Protein AF-A0AAW6HT88-F1 (afdb_monomer_lite)

Sequence (86 aa):
MNGYERPRGDDVRNSEAAVVRKVVRRLPDGFYGFVQDGNIVYEIHPADIREALRWIEHLAQKTWITKHHLEQFACIAADTFEMRRQ

Radius of gyration: 19.93 Å; chains: 1; bounding box: 38×36×65 Å

Secondary structure (DSSP, 8-state):
-----PPP---SS-SSTTS---SEEEPGGG-EEEEETTEEEEEE--SSHHHHHHHHHHHTT-TT--HHHHHHHHHHHHHHHHGGG-

Foldseek 3Di:
DDDDDDDDDDDDDDPVVPPPPLQWDQDPPQKIFGDDPRDRPDIDHDPAPVSLVVVLVVLVPDPPDDPSSSVSSNVVRCVVHVVVVD

pLDDT: mean 73.88, std 17.61, range [39.25, 90.81]

Structure (mmCIF, N/CA/C/O backbone):
data_AF-A0AAW6HT88-F1
#
_entry.id   AF-A0AAW6HT88-F1
#
loop_
_atom_site.group_PDB
_atom_site.id
_atom_site.type_symbol
_atom_site.label_atom_id
_atom_site.label_alt_id
_atom_site.label_comp_id
_atom_site.label_asym_id
_atom_site.label_entity_id
_atom_site.label_seq_id
_atom_site.pdbx_PDB_ins_code
_atom_site.Cartn_x
_atom_site.Cartn_y
_atom_site.Cartn_z
_atom_site.occupancy
_atom_site.B_iso_or_equiv
_atom_site.auth_seq_id
_atom_site.auth_comp_id
_atom_site.auth_asym_id
_atom_site.auth_atom_id
_atom_site.pdbx_PDB_model_num
ATOM 1 N N . MET A 1 1 ? -19.139 -26.130 52.054 1.00 48.50 1 MET A N 1
ATOM 2 C CA . MET A 1 1 ? -18.067 -25.108 52.105 1.00 48.50 1 MET A CA 1
ATOM 3 C C . MET A 1 1 ? -16.792 -25.733 51.562 1.00 48.50 1 MET A C 1
ATOM 5 O O . MET A 1 1 ? -16.606 -26.918 51.804 1.00 48.50 1 MET A O 1
ATOM 9 N N . ASN A 1 2 ? -15.963 -24.925 50.887 1.00 40.84 2 ASN A N 1
ATOM 10 C CA . ASN A 1 2 ? -14.750 -25.262 50.114 1.00 40.84 2 ASN A CA 1
ATOM 11 C C . ASN A 1 2 ? -15.054 -25.801 48.708 1.00 40.84 2 ASN A C 1
ATOM 13 O O . ASN A 1 2 ? -15.757 -26.789 48.575 1.00 40.84 2 ASN A O 1
ATOM 17 N N . GLY A 1 3 ? -14.595 -25.220 47.605 1.00 39.66 3 GLY A N 1
ATOM 18 C CA . GLY A 1 3 ? -13.776 -24.035 47.362 1.00 39.66 3 GLY A CA 1
ATOM 19 C C . GLY A 1 3 ? -13.474 -24.054 45.862 1.00 39.66 3 GLY A C 1
ATOM 20 O O . GLY A 1 3 ? -12.960 -25.045 45.360 1.00 39.66 3 GLY A O 1
ATOM 21 N N . TYR A 1 4 ? -13.883 -23.022 45.123 1.00 52.34 4 TYR A N 1
ATOM 22 C CA . TYR A 1 4 ? -13.549 -22.890 43.705 1.00 52.34 4 TYR A CA 1
ATOM 23 C C . TYR A 1 4 ? -12.046 -22.616 43.570 1.00 52.34 4 TYR A C 1
ATOM 25 O O . TYR A 1 4 ? -11.617 -21.470 43.718 1.00 52.34 4 TYR A O 1
ATOM 33 N N . GLU A 1 5 ? -11.250 -23.633 43.255 1.00 51.41 5 GLU A N 1
ATOM 34 C CA . GLU A 1 5 ? -9.899 -23.423 42.734 1.00 51.41 5 GLU A CA 1
ATOM 35 C C . GLU A 1 5 ? -9.991 -23.193 41.223 1.00 51.41 5 GLU A C 1
ATOM 37 O O . GLU A 1 5 ? -10.176 -24.107 40.422 1.00 51.41 5 GLU A O 1
ATOM 42 N N . ARG A 1 6 ? -9.929 -21.914 40.837 1.00 56.25 6 ARG A N 1
ATOM 43 C CA . ARG A 1 6 ? -9.721 -21.506 39.445 1.00 56.25 6 ARG A CA 1
ATOM 44 C C . ARG A 1 6 ? -8.288 -21.868 39.043 1.00 56.25 6 ARG A C 1
ATOM 46 O O . ARG A 1 6 ? -7.376 -21.473 39.773 1.00 56.25 6 ARG A O 1
ATOM 53 N N . PRO A 1 7 ? -8.057 -22.509 37.885 1.00 52.22 7 PRO A N 1
ATOM 54 C CA . PRO A 1 7 ? -6.709 -22.618 37.349 1.00 52.22 7 PRO A CA 1
ATOM 55 C C . PRO A 1 7 ? -6.170 -21.205 37.068 1.00 52.22 7 PRO A C 1
ATOM 57 O O . PRO A 1 7 ? -6.738 -20.451 36.277 1.00 52.22 7 PRO A O 1
ATOM 60 N N . ARG A 1 8 ? -5.102 -20.827 37.779 1.00 53.78 8 ARG A N 1
ATOM 61 C CA . ARG A 1 8 ? -4.214 -19.714 37.424 1.00 53.78 8 ARG A CA 1
ATOM 62 C C . ARG A 1 8 ? -3.110 -20.276 36.539 1.00 53.78 8 ARG A C 1
ATOM 64 O O . ARG A 1 8 ? -2.501 -21.271 36.915 1.00 53.78 8 ARG A O 1
ATOM 71 N N . GLY A 1 9 ? -2.837 -19.599 35.432 1.00 41.72 9 GLY A N 1
ATOM 72 C CA . GLY A 1 9 ? -1.706 -19.908 34.557 1.00 41.72 9 GLY A CA 1
ATOM 73 C C . GLY A 1 9 ? -2.110 -19.895 33.090 1.00 41.72 9 GLY A C 1
ATOM 74 O O . GLY A 1 9 ? -2.467 -20.930 32.542 1.00 41.72 9 GLY A O 1
ATOM 75 N N . ASP A 1 10 ? -2.212 -18.694 32.519 1.00 50.03 10 ASP A N 1
ATOM 76 C CA . ASP A 1 10 ? -1.407 -18.190 31.389 1.00 50.03 10 ASP A CA 1
ATOM 77 C C . ASP A 1 10 ? -0.913 -19.092 30.231 1.00 50.03 10 ASP A C 1
ATOM 79 O O . ASP A 1 10 ? -0.195 -18.594 29.373 1.00 50.03 10 ASP A O 1
ATOM 83 N N . ASP A 1 11 ? -1.308 -20.358 30.099 1.00 48.38 11 ASP A N 1
ATOM 84 C CA . ASP A 1 11 ? -0.605 -21.296 29.199 1.00 48.38 11 ASP A CA 1
ATOM 85 C C . ASP A 1 11 ? -1.454 -21.900 28.074 1.00 48.38 11 ASP A C 1
ATOM 87 O O . ASP A 1 11 ? -1.082 -22.905 27.466 1.00 48.38 11 ASP A O 1
ATOM 91 N N . VAL A 1 12 ? -2.598 -21.301 27.731 1.00 46.50 12 VAL A N 1
ATOM 92 C CA . VAL A 1 12 ? -3.416 -21.821 26.624 1.00 46.50 12 VAL A CA 1
ATOM 93 C C . VAL A 1 12 ? -3.845 -20.717 25.663 1.00 46.50 12 VAL A C 1
ATOM 95 O O . VAL A 1 12 ? -4.840 -20.029 25.866 1.00 46.50 12 VAL A O 1
ATOM 98 N N . ARG A 1 13 ? -3.118 -20.688 24.538 1.00 43.03 13 ARG A N 1
ATOM 99 C CA . ARG A 1 13 ? -3.522 -20.176 23.218 1.00 43.03 13 ARG A CA 1
ATOM 100 C C . ARG A 1 13 ?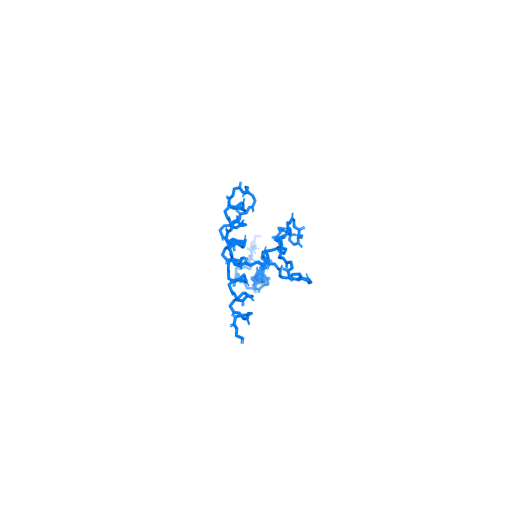 -3.579 -18.660 23.067 1.00 43.03 13 ARG A C 1
ATOM 102 O O . ARG A 1 13 ? -4.642 -18.085 22.867 1.00 43.03 13 ARG A O 1
ATOM 109 N N . ASN A 1 14 ? -2.413 -18.031 22.963 1.00 40.72 14 ASN A N 1
ATOM 110 C CA . ASN A 1 14 ? -2.318 -16.881 22.061 1.00 40.72 14 ASN A CA 1
ATOM 111 C C . ASN A 1 14 ? -1.003 -16.799 21.276 1.00 40.72 14 ASN A C 1
ATOM 113 O O . ASN A 1 14 ? -0.548 -15.722 20.907 1.00 40.72 14 ASN A O 1
ATOM 117 N N . SER A 1 15 ? -0.393 -17.948 20.992 1.00 41.22 15 SER A N 1
ATOM 118 C CA . SER A 1 15 ? 0.782 -18.034 20.116 1.00 41.22 15 SER A CA 1
ATOM 119 C C . SER A 1 15 ? 0.410 -18.118 18.624 1.00 41.22 15 SER A C 1
ATOM 121 O O . SER A 1 15 ? 1.300 -18.160 17.784 1.00 41.22 15 SER A O 1
ATOM 123 N N . GLU A 1 16 ? -0.888 -18.087 18.280 1.00 39.28 16 GLU A N 1
ATOM 124 C CA . GLU A 1 16 ? -1.398 -18.040 16.895 1.00 39.28 16 GLU A CA 1
ATOM 125 C C . GLU A 1 16 ? -1.945 -16.659 16.470 1.00 39.28 16 GLU A C 1
ATOM 127 O O . GLU A 1 16 ? -2.137 -16.427 15.280 1.00 39.28 16 GLU A O 1
ATOM 132 N N . ALA A 1 17 ? -2.134 -15.687 17.378 1.00 39.25 17 ALA A N 1
ATOM 133 C CA . ALA A 1 17 ? -2.510 -14.317 16.977 1.00 39.25 17 ALA A CA 1
ATOM 134 C C . ALA A 1 17 ? -1.337 -13.495 16.418 1.00 39.25 17 ALA A C 1
ATOM 136 O O . ALA A 1 17 ? -1.536 -12.399 15.897 1.00 39.25 17 ALA A O 1
ATOM 137 N N . ALA A 1 18 ? -0.118 -14.031 16.500 1.00 41.19 18 ALA A N 1
ATOM 138 C CA . ALA A 1 18 ? 1.086 -13.451 15.918 1.00 41.19 18 ALA A CA 1
ATOM 139 C C . ALA A 1 18 ? 1.367 -13.969 14.497 1.00 41.19 18 ALA A C 1
ATOM 141 O O . ALA A 1 18 ? 2.484 -13.825 13.997 1.00 41.19 18 ALA A O 1
ATOM 142 N N . VAL A 1 19 ? 0.369 -14.533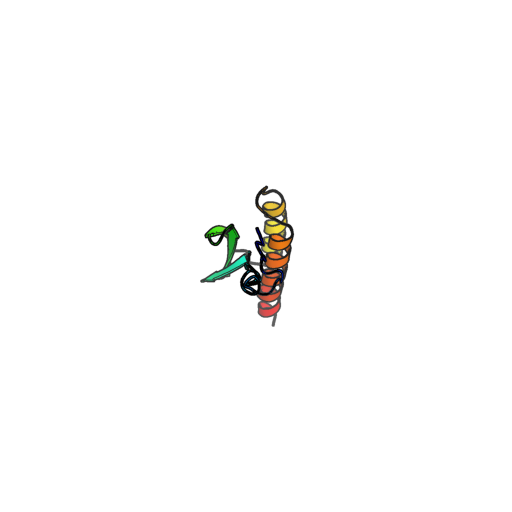 13.799 1.00 45.41 19 VAL A N 1
ATOM 143 C CA . VAL A 1 19 ? 0.399 -14.489 12.334 1.00 45.41 19 VAL A CA 1
ATOM 144 C C . VAL A 1 19 ? 0.340 -13.013 11.990 1.00 45.41 19 VAL A C 1
ATOM 146 O O . VAL A 1 19 ? -0.728 -12.409 12.032 1.00 45.41 19 VAL A O 1
ATOM 149 N N . VAL A 1 20 ? 1.510 -12.427 11.732 1.00 50.69 20 VAL A N 1
ATOM 150 C CA . VAL A 1 20 ? 1.694 -11.086 11.182 1.00 50.69 20 VAL A CA 1
ATOM 151 C C . VAL A 1 20 ? 0.621 -10.910 10.118 1.00 50.69 20 VAL A C 1
ATOM 153 O O . VAL A 1 20 ? 0.740 -11.471 9.026 1.00 50.69 20 VAL A O 1
ATOM 156 N N . ARG A 1 21 ? -0.478 -10.221 10.458 1.00 58.44 21 ARG A N 1
ATOM 157 C CA . ARG A 1 21 ? -1.523 -9.865 9.504 1.00 58.44 21 ARG A CA 1
ATOM 158 C C . ARG A 1 21 ? -0.790 -8.983 8.511 1.00 58.44 21 ARG A C 1
ATOM 160 O O . ARG A 1 21 ? -0.550 -7.817 8.794 1.00 58.44 21 ARG A O 1
ATOM 167 N N . LYS A 1 22 ? -0.302 -9.566 7.414 1.00 60.97 22 LYS A N 1
ATOM 168 C CA . LYS A 1 22 ? 0.301 -8.812 6.322 1.00 60.97 22 LYS A CA 1
ATOM 169 C C . LYS A 1 22 ? -0.805 -7.893 5.837 1.00 60.97 22 LYS A C 1
ATOM 171 O O . LYS A 1 22 ? -1.765 -8.359 5.229 1.00 60.97 22 LYS A O 1
ATOM 176 N N . VAL A 1 23 ? -0.701 -6.623 6.202 1.00 77.62 23 VAL A N 1
ATOM 177 C CA . VAL A 1 23 ? -1.699 -5.609 5.872 1.00 77.62 23 VAL A CA 1
ATOM 178 C C . VAL A 1 23 ? -1.459 -5.038 4.476 1.00 77.62 23 VAL A C 1
ATOM 180 O O . VAL A 1 23 ? -2.286 -4.300 3.956 1.00 77.62 23 VAL A O 1
ATOM 183 N N . VAL A 1 24 ? -0.352 -5.424 3.839 1.00 80.62 24 VAL A N 1
ATOM 184 C CA . VAL A 1 24 ? -0.099 -5.238 2.412 1.00 80.62 24 VAL A CA 1
ATOM 185 C C . VAL A 1 24 ? 0.314 -6.574 1.800 1.00 80.62 24 VAL A C 1
ATOM 187 O O . VAL A 1 24 ? 1.176 -7.284 2.325 1.00 80.62 24 VAL A O 1
ATOM 190 N N . ARG A 1 25 ? -0.303 -6.927 0.673 1.00 83.31 25 ARG A N 1
ATOM 191 C CA . ARG A 1 25 ? -0.041 -8.151 -0.082 1.00 83.31 25 ARG A CA 1
ATOM 192 C C . ARG A 1 25 ? 0.296 -7.806 -1.527 1.00 83.31 25 ARG A C 1
ATOM 194 O O . ARG A 1 25 ? -0.429 -7.055 -2.166 1.00 83.31 25 ARG A O 1
ATOM 201 N N . ARG A 1 26 ? 1.360 -8.404 -2.064 1.00 77.75 26 ARG A N 1
ATOM 202 C CA . ARG A 1 26 ? 1.618 -8.379 -3.507 1.00 77.75 26 ARG A CA 1
ATOM 203 C C . ARG A 1 26 ? 0.627 -9.306 -4.209 1.00 77.75 26 ARG A C 1
ATOM 205 O O . ARG A 1 26 ? 0.492 -10.473 -3.834 1.00 77.75 26 ARG A O 1
ATOM 212 N N . LEU A 1 27 ? -0.066 -8.764 -5.190 1.00 82.56 27 LEU A N 1
ATOM 213 C CA . LEU A 1 27 ? -1.035 -9.443 -6.034 1.00 82.56 27 LEU A CA 1
ATOM 214 C C . LEU A 1 27 ? -0.383 -9.794 -7.386 1.00 82.56 27 LEU A C 1
ATOM 216 O O . LEU A 1 27 ? 0.749 -9.362 -7.652 1.00 82.56 27 LEU A O 1
ATOM 220 N N . PRO A 1 28 ? -1.046 -10.608 -8.230 1.00 79.00 28 PRO A N 1
ATOM 221 C CA . PRO A 1 28 ? -0.610 -10.835 -9.606 1.00 79.00 28 PRO A CA 1
ATOM 222 C C . PRO A 1 28 ? -0.391 -9.515 -10.361 1.00 79.00 28 PRO A C 1
ATOM 224 O O . PRO A 1 28 ? -0.875 -8.461 -9.951 1.00 79.00 28 PRO A O 1
ATOM 227 N N . ASP A 1 29 ? 0.396 -9.566 -11.434 1.00 76.25 29 ASP A N 1
ATOM 228 C CA . ASP A 1 29 ? 0.622 -8.440 -12.354 1.00 76.25 29 ASP A CA 1
ATOM 229 C C . ASP A 1 29 ? 1.273 -7.182 -11.754 1.00 76.25 29 ASP A C 1
ATOM 231 O O . ASP A 1 29 ? 1.390 -6.172 -12.430 1.00 76.25 29 ASP A O 1
ATOM 235 N N . GLY A 1 30 ? 1.786 -7.242 -10.519 1.00 70.00 30 GLY A N 1
ATOM 236 C CA . GLY A 1 30 ? 2.482 -6.111 -9.888 1.00 70.00 30 GLY A CA 1
ATOM 237 C C . GLY A 1 30 ? 1.584 -5.200 -9.051 1.00 70.00 30 GLY A C 1
ATOM 238 O O . GLY A 1 30 ? 2.027 -4.136 -8.626 1.00 70.00 30 GLY A O 1
ATOM 239 N N . PHE A 1 31 ? 0.346 -5.617 -8.781 1.00 81.69 31 PHE A N 1
ATOM 240 C CA . PHE A 1 31 ? -0.562 -4.901 -7.889 1.00 81.69 31 PHE A CA 1
ATOM 241 C C . PHE A 1 31 ? -0.181 -5.097 -6.411 1.00 81.69 31 PHE A C 1
ATOM 243 O O . PHE A 1 31 ? 0.385 -6.119 -6.009 1.00 81.69 31 PHE A O 1
ATOM 250 N N . TYR A 1 32 ? -0.542 -4.124 -5.578 1.00 85.00 32 TYR A N 1
ATOM 251 C CA . TYR A 1 32 ? -0.410 -4.152 -4.125 1.00 85.00 32 TYR A CA 1
ATOM 252 C C . TYR A 1 32 ? -1.798 -4.007 -3.505 1.00 85.00 32 TYR A C 1
ATOM 254 O O . TYR A 1 32 ? -2.444 -2.972 -3.658 1.00 85.00 32 TYR A O 1
ATOM 262 N N . GLY A 1 33 ? -2.248 -5.046 -2.809 1.00 88.06 33 GLY A N 1
ATOM 263 C CA . GLY A 1 33 ? -3.507 -5.070 -2.077 1.00 88.06 33 GLY A CA 1
ATOM 264 C C . GLY A 1 33 ? -3.306 -4.701 -0.610 1.00 88.06 33 GLY A C 1
ATOM 265 O O . GLY A 1 33 ? -2.533 -5.354 0.090 1.00 88.06 33 GLY A O 1
ATOM 266 N N . PHE A 1 34 ? -4.018 -3.688 -0.130 1.00 87.56 34 PHE A N 1
ATOM 267 C CA . PHE A 1 34 ? -4.091 -3.320 1.282 1.00 87.56 34 PHE A CA 1
ATOM 268 C C . PHE A 1 34 ? -5.212 -4.108 1.949 1.00 87.56 34 PHE A C 1
ATOM 270 O O . PHE A 1 34 ? -6.348 -4.123 1.471 1.00 87.56 34 PHE A O 1
ATOM 277 N N . VAL A 1 35 ? -4.873 -4.779 3.045 1.00 84.56 35 VAL A N 1
ATOM 278 C CA . VAL A 1 35 ? -5.727 -5.746 3.724 1.00 84.56 35 VAL A CA 1
ATOM 279 C C . VAL A 1 35 ? -6.228 -5.172 5.042 1.00 84.56 35 VAL A C 1
ATOM 281 O O . VAL A 1 35 ? -5.438 -4.887 5.940 1.00 84.56 35 VAL A O 1
ATOM 284 N N . GLN A 1 36 ? -7.548 -5.101 5.189 1.00 80.50 36 GLN A N 1
ATOM 285 C CA . GLN A 1 36 ? -8.230 -4.751 6.430 1.00 80.50 36 GLN A CA 1
ATOM 286 C C . GLN A 1 36 ? -9.145 -5.910 6.838 1.00 80.50 36 GLN A C 1
ATOM 288 O O . GLN A 1 36 ? -9.933 -6.408 6.036 1.00 80.50 36 GLN A O 1
ATOM 293 N N . ASP A 1 37 ? -8.981 -6.400 8.069 1.00 81.56 37 ASP A N 1
ATOM 294 C CA . ASP A 1 37 ? -9.740 -7.538 8.616 1.00 81.56 37 ASP A CA 1
ATOM 295 C C . ASP A 1 37 ? -9.770 -8.789 7.718 1.00 81.56 37 ASP A C 1
ATOM 297 O O . ASP A 1 37 ? -10.746 -9.531 7.669 1.00 81.56 37 ASP A O 1
ATOM 301 N N . GLY A 1 38 ? -8.663 -9.045 7.015 1.00 80.62 38 GLY A N 1
ATOM 302 C CA . GLY A 1 38 ? -8.507 -10.203 6.130 1.00 80.62 38 GLY A CA 1
ATOM 303 C C . GLY A 1 38 ? -9.035 -10.004 4.707 1.00 80.62 38 GLY A C 1
ATOM 304 O O . GLY A 1 38 ? -8.824 -10.880 3.872 1.00 80.62 38 GLY A O 1
ATOM 305 N N . ASN A 1 39 ? -9.645 -8.855 4.403 1.00 82.12 39 ASN A N 1
ATOM 306 C CA . ASN A 1 39 ? -10.148 -8.517 3.074 1.00 82.12 39 ASN A CA 1
ATOM 307 C C . ASN A 1 39 ? -9.250 -7.488 2.392 1.00 82.12 39 ASN A C 1
ATOM 309 O O . ASN A 1 39 ? -8.770 -6.560 3.039 1.00 82.12 39 ASN A O 1
ATOM 313 N N . ILE A 1 40 ? -9.050 -7.622 1.081 1.00 86.31 40 ILE A N 1
ATOM 314 C CA . ILE A 1 40 ? -8.413 -6.574 0.278 1.00 86.31 40 ILE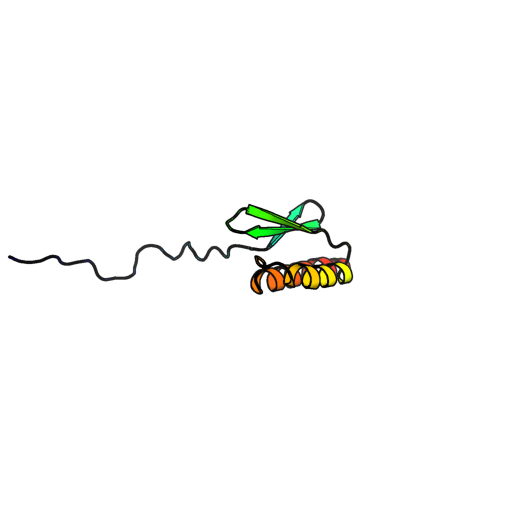 A CA 1
ATOM 315 C C . ILE A 1 40 ? -9.438 -5.455 0.109 1.00 86.31 40 ILE A C 1
ATOM 317 O O . ILE A 1 40 ? -10.489 -5.662 -0.490 1.00 86.31 40 ILE A O 1
ATOM 321 N N . VAL A 1 41 ? -9.147 -4.286 0.668 1.00 84.81 41 VAL A N 1
ATOM 322 C CA . VAL A 1 41 ? -10.043 -3.117 0.623 1.00 84.81 41 VAL A CA 1
ATOM 323 C C . VAL A 1 41 ? -9.552 -2.043 -0.340 1.00 84.81 41 VAL A C 1
ATOM 325 O O . VAL A 1 41 ? -10.289 -1.114 -0.666 1.00 84.81 41 VAL A O 1
ATOM 328 N N . TYR A 1 42 ? -8.301 -2.153 -0.789 1.00 84.31 42 TYR A N 1
ATOM 329 C CA . TYR A 1 42 ? -7.701 -1.197 -1.705 1.00 84.31 42 TYR A CA 1
ATOM 330 C C . TYR A 1 42 ? -6.585 -1.843 -2.515 1.00 84.31 42 TYR A C 1
ATOM 332 O O . TYR A 1 42 ? -5.790 -2.604 -1.969 1.00 84.31 42 TYR A O 1
ATOM 340 N N . GLU A 1 43 ? -6.503 -1.512 -3.798 1.00 90.00 43 GLU A N 1
ATOM 341 C CA . GLU A 1 43 ? -5.508 -2.048 -4.723 1.00 90.00 43 GLU A CA 1
ATOM 342 C C . GLU A 1 43 ? -4.829 -0.897 -5.455 1.00 90.00 43 GLU A C 1
ATOM 344 O O . GLU A 1 43 ? -5.493 0.020 -5.939 1.00 90.00 43 GLU A O 1
ATOM 349 N N . ILE A 1 44 ? -3.501 -0.938 -5.535 1.00 88.56 44 ILE A N 1
ATOM 350 C CA . ILE A 1 44 ? -2.713 0.041 -6.288 1.00 88.56 44 ILE A CA 1
ATOM 351 C C . ILE A 1 44 ? -1.693 -0.663 -7.171 1.00 88.56 44 ILE A C 1
ATOM 353 O O . ILE A 1 44 ? -1.193 -1.734 -6.833 1.00 88.56 44 ILE A O 1
ATOM 357 N N . HIS A 1 45 ? -1.352 -0.031 -8.285 1.00 86.81 45 HIS A N 1
ATOM 358 C CA . HIS A 1 45 ? -0.359 -0.528 -9.228 1.00 86.81 45 HIS A CA 1
ATOM 359 C C . HIS A 1 45 ? 0.587 0.616 -9.621 1.00 86.81 45 HIS A C 1
ATOM 361 O O . HIS A 1 45 ? 0.362 1.273 -10.638 1.00 86.81 45 HIS A O 1
ATOM 367 N N . PRO A 1 46 ? 1.603 0.923 -8.792 1.00 85.12 46 PRO A N 1
ATOM 368 C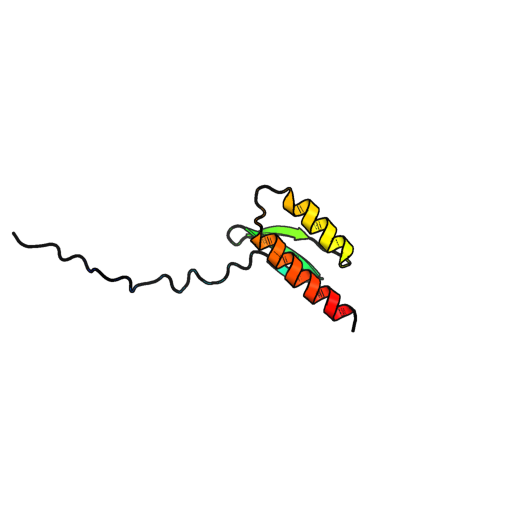 CA . PRO A 1 46 ? 2.629 1.885 -9.166 1.00 85.12 46 PRO A CA 1
ATOM 369 C C . PRO A 1 46 ? 3.480 1.320 -10.311 1.00 85.12 46 PRO A C 1
ATOM 371 O O . PRO A 1 46 ? 3.953 0.186 -10.233 1.00 85.12 46 PRO A O 1
ATOM 374 N N . ALA A 1 47 ? 3.701 2.107 -11.362 1.00 86.00 47 ALA A N 1
ATOM 375 C CA . ALA A 1 47 ? 4.575 1.732 -12.473 1.00 86.00 47 ALA A CA 1
ATOM 376 C C . ALA A 1 47 ? 6.066 1.880 -12.121 1.00 86.00 47 ALA A C 1
ATOM 378 O O . ALA A 1 47 ? 6.910 1.154 -12.654 1.00 86.00 47 ALA A O 1
ATOM 379 N N . ASP A 1 48 ? 6.386 2.798 -11.206 1.00 85.12 48 ASP A N 1
ATOM 380 C CA . ASP A 1 48 ? 7.740 3.088 -10.742 1.00 85.12 48 ASP A CA 1
ATOM 381 C C . ASP A 1 48 ? 7.769 3.617 -9.295 1.00 85.12 48 ASP A C 1
ATOM 383 O O . ASP A 1 48 ? 6.740 3.879 -8.664 1.00 85.12 48 ASP A O 1
ATOM 387 N N . ILE A 1 49 ? 8.980 3.794 -8.758 1.00 85.69 49 ILE A N 1
ATOM 388 C CA . ILE A 1 49 ? 9.192 4.224 -7.371 1.00 85.69 49 ILE A CA 1
ATOM 389 C C . ILE A 1 49 ? 8.612 5.618 -7.072 1.00 85.69 49 ILE A C 1
ATOM 391 O O . ILE A 1 49 ? 8.179 5.865 -5.948 1.00 85.69 49 ILE A O 1
ATOM 395 N N . ARG A 1 50 ? 8.555 6.538 -8.047 1.00 88.19 50 ARG A N 1
ATOM 396 C CA . ARG A 1 50 ? 7.984 7.879 -7.833 1.00 88.19 50 ARG A CA 1
ATOM 397 C C . ARG A 1 50 ? 6.473 7.800 -7.681 1.00 88.19 50 ARG A C 1
ATOM 399 O O . ARG A 1 50 ? 5.918 8.489 -6.828 1.00 88.19 50 ARG A O 1
ATOM 406 N N . GLU A 1 51 ? 5.810 6.958 -8.470 1.00 89.56 51 GLU A N 1
ATOM 407 C CA . GLU A 1 51 ? 4.380 6.696 -8.296 1.00 89.56 51 GLU A CA 1
ATOM 408 C C . GLU A 1 51 ? 4.085 6.013 -6.962 1.00 89.56 51 GLU A C 1
ATOM 410 O O . GLU A 1 51 ? 3.130 6.396 -6.288 1.00 89.56 51 GLU A O 1
ATOM 415 N N . ALA A 1 52 ? 4.923 5.066 -6.529 1.00 88.19 52 ALA A N 1
ATOM 416 C CA . ALA A 1 52 ? 4.777 4.450 -5.212 1.00 88.19 52 ALA A CA 1
ATOM 417 C C . ALA A 1 52 ? 4.845 5.494 -4.080 1.00 88.19 52 ALA A C 1
ATOM 419 O O . ALA A 1 52 ? 4.000 5.486 -3.187 1.00 88.19 52 ALA A O 1
ATOM 420 N N . LEU A 1 53 ? 5.778 6.450 -4.145 1.00 87.81 53 LEU A N 1
ATOM 421 C CA . LEU A 1 53 ? 5.858 7.541 -3.165 1.00 87.81 53 LEU A CA 1
ATOM 422 C C . LEU A 1 53 ? 4.600 8.426 -3.165 1.00 87.81 53 LEU A C 1
ATOM 424 O O . LEU A 1 53 ? 4.071 8.725 -2.096 1.00 87.81 53 LEU A O 1
ATOM 428 N N . ARG A 1 54 ? 4.059 8.772 -4.341 1.00 90.81 54 ARG A N 1
ATOM 429 C CA . ARG A 1 54 ? 2.796 9.530 -4.437 1.00 90.81 54 ARG A CA 1
ATOM 430 C C . ARG A 1 54 ? 1.616 8.773 -3.829 1.00 90.81 54 ARG A C 1
ATOM 432 O O . ARG A 1 54 ? 0.745 9.376 -3.202 1.00 90.81 54 ARG A O 1
ATOM 439 N N . TRP A 1 55 ? 1.584 7.451 -3.987 1.00 90.50 55 TRP A N 1
ATOM 440 C CA . TRP A 1 55 ? 0.566 6.622 -3.349 1.00 90.50 55 TRP A CA 1
ATOM 441 C C . TRP A 1 55 ? 0.679 6.640 -1.826 1.00 90.50 55 TRP A C 1
ATOM 443 O O . TRP A 1 55 ? -0.355 6.697 -1.171 1.00 90.50 55 TRP A O 1
ATOM 453 N N . ILE A 1 56 ? 1.886 6.674 -1.247 1.00 89.62 56 ILE A N 1
ATOM 454 C CA . ILE A 1 56 ? 2.063 6.830 0.210 1.00 89.62 56 ILE A CA 1
ATOM 455 C C . ILE A 1 56 ? 1.415 8.132 0.691 1.00 89.62 56 ILE A C 1
ATOM 457 O O . ILE A 1 56 ? 0.664 8.111 1.666 1.00 89.62 56 ILE A O 1
ATOM 461 N N . GLU A 1 57 ? 1.649 9.245 -0.009 1.00 89.31 57 GLU A N 1
ATOM 462 C CA . GLU A 1 57 ? 1.043 10.540 0.328 1.00 89.31 57 GLU A CA 1
ATOM 463 C C . GLU A 1 57 ? -0.490 10.491 0.250 1.00 89.31 57 GLU A C 1
ATOM 465 O O . GLU A 1 57 ? -1.174 10.991 1.144 1.00 89.31 57 GLU A O 1
ATOM 470 N N . HIS A 1 58 ? -1.045 9.846 -0.782 1.00 89.56 58 HIS A N 1
ATOM 471 C CA . HIS A 1 58 ? -2.494 9.688 -0.930 1.00 89.56 58 HIS A CA 1
ATOM 472 C C . HIS A 1 58 ? -3.102 8.770 0.143 1.00 89.56 58 HIS A C 1
ATOM 474 O O . HIS A 1 58 ? -4.174 9.051 0.684 1.00 89.56 58 HIS A O 1
ATOM 480 N N . LEU A 1 59 ? -2.428 7.666 0.466 1.00 88.69 59 LEU A N 1
ATOM 481 C CA . LEU A 1 59 ? -2.880 6.685 1.451 1.00 88.69 59 LEU A CA 1
ATOM 482 C C . LEU A 1 59 ? -2.817 7.235 2.875 1.00 88.69 59 LEU A C 1
ATOM 484 O O . LEU A 1 59 ? -3.704 6.940 3.670 1.00 88.69 59 LEU A O 1
ATOM 488 N N . ALA A 1 60 ? -1.837 8.086 3.185 1.00 88.50 60 ALA A N 1
ATOM 489 C CA . ALA A 1 60 ? -1.725 8.747 4.484 1.00 88.50 60 ALA A CA 1
ATOM 490 C C . ALA A 1 60 ? -2.940 9.633 4.826 1.00 88.50 60 ALA A C 1
ATOM 492 O O . ALA A 1 60 ? -3.178 9.924 5.995 1.00 88.50 60 ALA A O 1
ATOM 493 N N . GLN A 1 61 ? -3.732 10.036 3.827 1.00 88.81 61 GLN A N 1
ATOM 494 C CA . GLN A 1 61 ? -4.964 10.808 4.020 1.00 88.81 61 GLN A CA 1
ATOM 495 C C . GLN A 1 61 ? -6.190 9.928 4.329 1.00 88.81 61 GLN A C 1
ATOM 497 O O . GLN A 1 61 ? -7.260 10.451 4.644 1.00 88.81 61 GLN A O 1
ATOM 502 N N . LYS A 1 62 ? -6.083 8.596 4.218 1.00 85.44 62 LYS A N 1
ATOM 503 C CA . LYS A 1 62 ? -7.191 7.669 4.482 1.00 85.44 62 LYS A CA 1
ATOM 504 C C . LYS A 1 62 ? -7.258 7.339 5.972 1.00 85.44 62 LYS A C 1
ATOM 506 O O . LYS A 1 62 ? -6.282 6.904 6.568 1.00 85.44 62 LYS A O 1
ATOM 511 N N . THR A 1 63 ? -8.446 7.451 6.558 1.00 85.06 63 THR A N 1
ATOM 512 C CA . THR A 1 63 ? -8.677 7.225 7.998 1.00 85.06 63 THR A CA 1
ATOM 513 C C . THR A 1 63 ? -8.459 5.782 8.456 1.00 85.06 63 THR A C 1
ATOM 515 O O . THR A 1 63 ? -8.222 5.548 9.637 1.00 85.06 63 THR A O 1
ATOM 518 N N . TRP A 1 64 ? -8.544 4.814 7.543 1.00 82.31 64 TRP A N 1
ATOM 519 C CA . TRP A 1 64 ? -8.351 3.389 7.826 1.00 82.31 64 TRP A CA 1
ATOM 520 C C . TRP A 1 64 ? -6.902 2.917 7.619 1.00 82.31 64 TRP A C 1
ATOM 522 O O . TRP A 1 64 ? -6.549 1.815 8.040 1.00 82.31 64 TRP A O 1
ATOM 532 N N . ILE A 1 65 ? -6.051 3.740 6.995 1.00 87.19 65 ILE A N 1
ATOM 533 C CA . ILE A 1 65 ? -4.639 3.425 6.784 1.00 87.19 65 ILE A CA 1
ATOM 534 C C . ILE A 1 65 ? -3.867 3.692 8.072 1.00 87.19 65 ILE A C 1
ATOM 536 O O . ILE A 1 65 ? -3.944 4.764 8.668 1.00 87.19 65 ILE A O 1
ATOM 540 N N . THR A 1 66 ? -3.070 2.713 8.489 1.00 88.19 66 THR A N 1
ATOM 541 C CA . THR A 1 66 ? -2.166 2.865 9.634 1.00 88.19 66 THR A CA 1
ATOM 542 C C . THR A 1 66 ? -0.734 3.093 9.166 1.00 88.19 66 THR A C 1
ATOM 544 O O . THR A 1 66 ? -0.360 2.707 8.058 1.00 88.19 66 THR A O 1
ATOM 547 N N . LYS A 1 67 ? 0.113 3.639 10.047 1.00 86.88 67 LYS A N 1
ATOM 548 C CA . LYS A 1 67 ? 1.561 3.753 9.803 1.00 86.88 67 LYS A CA 1
ATOM 549 C C . LYS A 1 67 ? 2.176 2.421 9.347 1.00 86.88 67 LYS A C 1
ATOM 551 O O . LYS A 1 67 ? 2.968 2.409 8.412 1.00 86.88 67 LYS A O 1
ATOM 556 N N . HIS A 1 68 ? 1.740 1.306 9.936 1.00 86.25 68 HIS A N 1
ATOM 557 C CA . HIS A 1 68 ? 2.226 -0.025 9.576 1.00 86.25 68 HIS A CA 1
ATOM 558 C C . HIS A 1 68 ? 1.891 -0.423 8.127 1.00 86.25 68 HIS A C 1
ATOM 560 O O . HIS A 1 68 ? 2.714 -1.051 7.466 1.00 86.25 68 HIS A O 1
ATOM 566 N N . HIS A 1 69 ? 0.725 -0.021 7.600 1.00 86.56 69 HIS A N 1
ATOM 567 C CA . HIS A 1 69 ? 0.394 -0.233 6.183 1.00 86.56 69 HIS A CA 1
ATOM 568 C C . HIS A 1 69 ? 1.372 0.512 5.273 1.00 86.56 69 HIS A C 1
ATOM 570 O O . HIS A 1 69 ? 1.851 -0.048 4.290 1.00 86.56 69 HIS A O 1
ATOM 576 N N . LEU A 1 70 ? 1.678 1.768 5.610 1.00 89.06 70 LEU A N 1
ATOM 577 C CA . LEU A 1 70 ? 2.583 2.604 4.824 1.00 89.06 70 LEU A CA 1
ATOM 578 C C . LEU A 1 70 ? 4.018 2.064 4.853 1.00 89.06 70 LEU A C 1
ATOM 580 O O . LEU A 1 70 ? 4.654 1.992 3.807 1.00 89.06 70 LEU A O 1
ATOM 584 N N . GLU A 1 71 ? 4.505 1.635 6.020 1.00 90.00 71 GLU A N 1
ATOM 585 C CA . GLU A 1 71 ? 5.831 1.019 6.171 1.00 90.00 71 GLU A CA 1
ATOM 586 C C . GLU A 1 71 ? 5.945 -0.280 5.365 1.00 90.00 71 GLU A C 1
ATOM 588 O O . GLU A 1 71 ?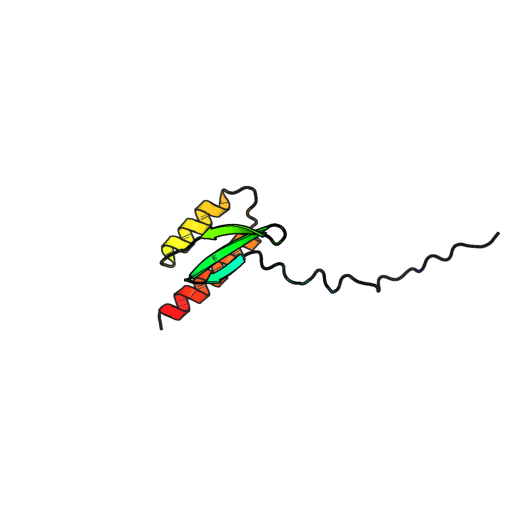 6.901 -0.451 4.610 1.00 90.00 71 GLU A O 1
ATOM 593 N N . GLN A 1 72 ? 4.951 -1.173 5.461 1.00 88.31 72 GLN A N 1
ATOM 594 C CA . GLN A 1 72 ? 4.946 -2.406 4.671 1.00 88.31 72 GLN A CA 1
ATOM 595 C C . GLN A 1 72 ? 4.902 -2.116 3.171 1.00 88.31 72 GLN A C 1
ATOM 597 O O . GLN A 1 72 ? 5.659 -2.720 2.414 1.00 88.31 72 GLN A O 1
ATOM 602 N N . PHE A 1 73 ? 4.060 -1.180 2.730 1.00 88.50 73 PHE A N 1
ATOM 603 C CA . PHE A 1 73 ? 4.007 -0.804 1.322 1.00 88.50 73 PHE A CA 1
ATOM 604 C C . PHE A 1 73 ? 5.343 -0.230 0.832 1.00 88.50 73 PHE A C 1
ATOM 606 O O . PHE A 1 73 ? 5.840 -0.675 -0.200 1.00 88.50 73 PHE A O 1
ATOM 613 N N . ALA A 1 74 ? 5.961 0.680 1.591 1.00 87.06 74 ALA A N 1
ATOM 614 C CA . ALA A 1 74 ? 7.256 1.263 1.247 1.00 87.06 74 ALA A CA 1
ATOM 615 C C . ALA A 1 74 ? 8.354 0.195 1.123 1.00 87.06 74 ALA A C 1
ATOM 617 O O . ALA A 1 74 ? 9.094 0.200 0.142 1.00 87.06 74 ALA A O 1
ATOM 618 N N . CYS A 1 75 ? 8.421 -0.754 2.064 1.00 86.44 75 CYS A N 1
ATOM 619 C CA . CYS A 1 75 ? 9.382 -1.857 2.011 1.00 86.44 75 CYS A CA 1
ATOM 620 C C . CYS A 1 75 ?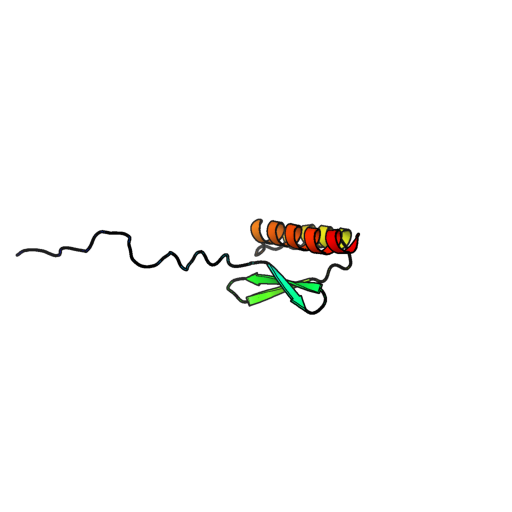 9.184 -2.749 0.778 1.00 86.44 75 CYS A C 1
ATOM 622 O O . CYS A 1 75 ? 10.152 -3.044 0.082 1.00 86.44 75 CYS A O 1
ATOM 624 N N . ILE A 1 76 ? 7.948 -3.169 0.480 1.00 84.75 76 ILE A N 1
ATOM 625 C CA . ILE A 1 76 ? 7.686 -4.058 -0.666 1.00 84.75 76 ILE A CA 1
ATOM 626 C C . ILE A 1 76 ? 7.914 -3.307 -1.989 1.00 84.75 76 ILE A C 1
ATOM 628 O O . ILE A 1 76 ? 8.427 -3.887 -2.946 1.00 84.75 76 ILE A O 1
ATOM 632 N N . ALA A 1 77 ? 7.550 -2.024 -2.063 1.00 85.25 77 ALA A N 1
ATOM 633 C CA . ALA A 1 77 ? 7.793 -1.195 -3.240 1.00 85.25 77 ALA A CA 1
ATOM 634 C C . ALA A 1 77 ? 9.297 -1.001 -3.492 1.00 85.25 77 ALA A C 1
ATOM 636 O O . ALA A 1 77 ? 9.743 -1.208 -4.620 1.00 85.25 77 ALA A O 1
ATOM 637 N N . ALA A 1 78 ? 10.081 -0.673 -2.458 1.00 84.50 78 ALA A N 1
ATOM 638 C CA . ALA A 1 78 ? 11.535 -0.544 -2.563 1.00 84.50 78 ALA A CA 1
ATOM 639 C C . ALA A 1 78 ? 12.177 -1.842 -3.076 1.00 84.50 78 ALA A C 1
ATOM 641 O O . ALA A 1 78 ? 12.837 -1.810 -4.109 1.00 84.50 78 ALA A O 1
ATOM 642 N N . ASP A 1 79 ? 11.866 -2.988 -2.460 1.00 82.88 79 ASP A N 1
ATOM 643 C CA . ASP A 1 79 ? 12.355 -4.308 -2.889 1.00 82.88 79 ASP A CA 1
ATOM 644 C C . ASP A 1 79 ? 12.004 -4.606 -4.360 1.00 82.88 79 ASP A C 1
ATOM 646 O O . ASP A 1 79 ? 12.856 -4.989 -5.162 1.00 82.88 79 ASP A O 1
ATOM 650 N N . THR A 1 80 ? 10.760 -4.321 -4.763 1.00 80.50 80 THR A N 1
ATOM 651 C CA . THR A 1 80 ? 10.286 -4.577 -6.132 1.00 80.50 80 THR A CA 1
ATOM 652 C C . THR A 1 80 ? 11.022 -3.732 -7.177 1.00 80.50 80 THR A C 1
ATOM 654 O O . THR A 1 80 ? 11.333 -4.234 -8.259 1.00 80.50 80 THR A O 1
ATOM 657 N N . PHE A 1 81 ? 11.275 -2.452 -6.894 1.00 79.38 81 PHE A N 1
ATOM 658 C CA . PHE A 1 81 ? 11.891 -1.535 -7.858 1.00 79.38 81 PHE A CA 1
ATOM 659 C C . PHE A 1 81 ? 13.422 -1.524 -7.799 1.00 79.38 81 PHE A C 1
ATOM 661 O O . PHE A 1 81 ? 14.049 -1.298 -8.833 1.00 79.38 81 PHE A O 1
ATOM 668 N N . GLU A 1 82 ? 14.037 -1.819 -6.652 1.00 72.31 82 GLU A N 1
ATOM 669 C CA . GLU A 1 82 ? 15.485 -2.028 -6.559 1.00 72.31 82 GLU A CA 1
ATOM 670 C C . GLU A 1 82 ? 15.912 -3.286 -7.327 1.00 72.31 82 GLU A C 1
ATOM 672 O O . GLU A 1 82 ? 16.902 -3.241 -8.058 1.00 72.31 82 GLU A O 1
ATOM 677 N N . MET A 1 83 ? 15.125 -4.370 -7.278 1.00 57.28 83 MET A N 1
ATOM 678 C CA . MET A 1 83 ? 15.411 -5.595 -8.039 1.00 57.28 83 MET A CA 1
ATOM 679 C C . MET A 1 83 ? 15.285 -5.437 -9.562 1.00 57.28 83 MET A C 1
ATOM 681 O O . MET A 1 83 ? 15.909 -6.194 -10.295 1.00 57.28 83 MET A O 1
ATOM 685 N N . ARG A 1 84 ? 14.510 -4.467 -10.071 1.00 56.12 84 ARG A N 1
ATOM 686 C CA . ARG A 1 84 ? 14.391 -4.207 -11.524 1.00 56.12 84 ARG A CA 1
ATOM 687 C C . ARG A 1 84 ? 15.506 -3.327 -12.096 1.00 56.12 84 ARG A C 1
ATOM 689 O O . ARG A 1 84 ? 15.504 -3.054 -13.294 1.00 56.12 84 ARG A O 1
ATOM 696 N N . ARG A 1 85 ? 16.403 -2.819 -11.247 1.00 53.91 85 ARG A N 1
ATOM 697 C CA . ARG A 1 85 ? 17.503 -1.931 -11.649 1.00 53.91 85 ARG A CA 1
ATOM 698 C C . ARG A 1 85 ? 18.815 -2.686 -11.923 1.00 53.91 85 ARG A C 1
ATOM 700 O O . ARG A 1 85 ? 19.753 -2.064 -12.421 1.00 53.91 85 ARG A O 1
ATOM 707 N N . GLN A 1 86 ? 18.882 -3.977 -11.589 1.00 46.34 86 GLN A N 1
ATOM 708 C CA . GLN A 1 86 ? 19.999 -4.881 -11.898 1.00 46.34 86 GLN A CA 1
ATOM 709 C C . GLN A 1 86 ? 19.702 -5.682 -13.166 1.00 46.34 86 GLN A C 1
ATOM 711 O O . GLN A 1 86 ? 20.673 -5.954 -13.904 1.00 46.34 86 GLN A O 1
#

Organism: NCBI:txid644357